Protein AF-A0A060CGL3-F1 (afdb_monomer)

pLDDT: mean 93.9, std 3.06, range [76.88, 98.12]

Sequence (122 aa):
MGMLYYSSQIQGSDTSDAVDRSFNLYSTSFGYPLAVLGSHVFSNDSTSVATRMAIAFFGTYGFEFNPDRLSEEDRDEIKKAETVYSAYHLDCIQNGDLYRLSSPYQSNYLGMACVSKDQKKA

Secondary structure (DSSP, 8-state):
-GGGGT-S-EE------HHHHHHHHHHHTTTS-GGGEE--EE--SSS-HHHHHHHHTTTT--EES-GGG--HHHHHHHHHHHHHHHHHIIIIIISSEEEEEE-TTTSS--EEEEE-TTSS--

Radius of gyration: 14.4 Å; Cα contacts (8 Å, |Δi|>4): 180; chains: 1; bounding box: 36×36×30 Å

Solvent-accessible surface area (backbone atoms only — not comparable to full-atom values): 7094 Å² total; per-residue (Å²): 112,78,66,54,77,81,35,78,57,44,79,66,66,89,72,56,48,57,69,64,43,49,54,53,50,59,60,46,54,76,81,41,64,40,50,30,26,39,24,56,29,47,70,55,89,88,58,58,66,70,59,32,46,64,58,12,55,71,20,59,48,52,78,55,63,70,75,89,76,56,52,74,66,54,52,54,51,51,58,55,47,50,57,53,45,74,74,37,37,65,53,15,43,55,63,28,48,81,44,82,75,38,52,58,89,83,41,102,44,78,34,73,49,32,29,19,85,84,66,83,47,106

Structure (mmCIF, N/CA/C/O backbone):
data_AF-A0A060CGL3-F1
#
_entry.id   AF-A0A060CGL3-F1
#
loop_
_atom_site.group_PDB
_atom_site.id
_atom_site.type_symbol
_atom_site.label_atom_id
_atom_site.label_alt_id
_atom_site.label_comp_id
_atom_site.label_asym_id
_atom_site.label_entity_id
_atom_site.label_seq_id
_atom_site.pdbx_PDB_ins_code
_atom_site.Cartn_x
_atom_site.Cartn_y
_atom_site.Cartn_z
_atom_site.occupancy
_atom_site.B_iso_or_equiv
_atom_site.auth_seq_id
_atom_site.auth_comp_id
_atom_site.auth_asym_id
_atom_site.auth_atom_id
_atom_site.pdbx_PDB_model_num
ATOM 1 N N . MET A 1 1 ? -13.495 -12.710 -9.620 1.00 76.88 1 MET A N 1
ATOM 2 C CA . MET A 1 1 ? -13.580 -13.562 -8.408 1.00 76.88 1 MET A CA 1
ATOM 3 C C . MET A 1 1 ? -13.276 -15.042 -8.624 1.00 76.88 1 MET A C 1
ATOM 5 O O . MET A 1 1 ? -12.814 -15.652 -7.677 1.00 76.88 1 MET A O 1
ATOM 9 N N . GLY A 1 2 ? -13.465 -15.633 -9.815 1.00 93.19 2 GLY A N 1
ATOM 10 C CA . GLY A 1 2 ? -13.226 -17.077 -10.016 1.00 93.19 2 GLY A CA 1
ATOM 11 C C . GLY A 1 2 ? -11.832 -17.570 -9.597 1.00 93.19 2 GLY A C 1
ATOM 12 O O . GLY A 1 2 ? -11.733 -18.561 -8.887 1.00 93.19 2 GLY A O 1
ATOM 13 N N . MET A 1 3 ? -10.766 -16.836 -9.937 1.00 93.69 3 MET A N 1
ATOM 14 C CA . MET A 1 3 ? -9.402 -17.191 -9.509 1.00 93.69 3 MET A CA 1
ATOM 15 C C . MET A 1 3 ? -9.208 -17.141 -7.989 1.00 93.69 3 MET A C 1
ATOM 17 O O . MET A 1 3 ? -8.470 -17.958 -7.446 1.00 93.69 3 MET A O 1
ATOM 21 N N . LEU A 1 4 ? -9.915 -16.245 -7.292 1.00 94.31 4 LEU A N 1
ATOM 22 C CA . LEU A 1 4 ? -9.781 -16.091 -5.841 1.00 94.31 4 LEU A CA 1
ATOM 23 C C . LEU A 1 4 ? -10.381 -17.248 -5.039 1.00 94.31 4 LEU A C 1
ATOM 25 O O . LEU A 1 4 ? -10.114 -17.378 -3.851 1.00 94.31 4 LEU A O 1
ATOM 29 N N . TYR A 1 5 ? -11.160 -18.113 -5.690 1.00 95.06 5 TYR A N 1
ATOM 30 C CA . TYR A 1 5 ? -11.587 -19.375 -5.096 1.00 95.06 5 TYR A CA 1
ATOM 31 C C . TYR A 1 5 ? -10.412 -20.348 -4.903 1.00 95.06 5 TYR A C 1
ATOM 33 O O . TYR A 1 5 ? -10.413 -21.140 -3.965 1.00 95.06 5 TYR A O 1
ATOM 41 N N . TYR A 1 6 ? -9.404 -20.285 -5.779 1.00 96.25 6 TYR A N 1
ATOM 42 C CA . TYR A 1 6 ? -8.257 -21.197 -5.780 1.00 96.25 6 TYR A CA 1
ATOM 43 C C . TYR A 1 6 ? -6.994 -20.573 -5.184 1.00 96.25 6 TYR A C 1
ATOM 45 O O . TYR A 1 6 ? -6.120 -21.289 -4.699 1.00 96.25 6 TYR A O 1
ATOM 53 N N . SER A 1 7 ? -6.871 -19.248 -5.233 1.00 95.31 7 SER A N 1
ATOM 54 C CA . SER A 1 7 ? -5.701 -18.523 -4.741 1.00 95.31 7 SER A CA 1
ATOM 55 C C . SER A 1 7 ? -6.147 -17.319 -3.930 1.00 95.31 7 SER A C 1
ATOM 57 O O . SER A 1 7 ? -6.858 -16.459 -4.432 1.00 95.31 7 SER A O 1
ATOM 59 N N . SER A 1 8 ? -5.715 -17.235 -2.675 1.00 93.62 8 SER A N 1
ATOM 60 C CA . SER A 1 8 ? -6.107 -16.148 -1.773 1.00 93.62 8 SER A CA 1
ATOM 61 C C . SER A 1 8 ? -5.530 -14.785 -2.166 1.00 93.62 8 SER A C 1
ATOM 63 O O . SER A 1 8 ? -5.981 -13.772 -1.644 1.00 93.62 8 SER A O 1
ATOM 65 N N . GLN A 1 9 ? -4.543 -14.745 -3.063 1.00 9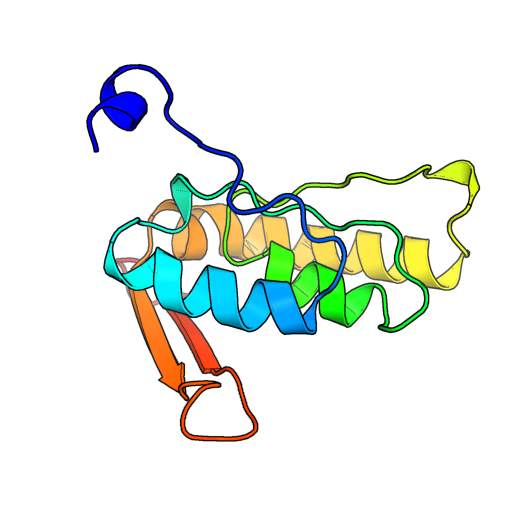4.94 9 GLN A N 1
ATOM 66 C CA . GLN A 1 9 ? -3.876 -13.528 -3.520 1.00 94.94 9 GLN A CA 1
ATOM 67 C C . GLN A 1 9 ? -3.569 -13.617 -5.019 1.00 94.94 9 GLN A C 1
ATOM 69 O O . GLN A 1 9 ? -3.373 -14.707 -5.562 1.00 94.94 9 GLN A O 1
ATOM 74 N N . ILE A 1 10 ? -3.523 -12.462 -5.677 1.00 95.06 10 ILE A N 1
ATOM 75 C CA . ILE A 1 10 ? -3.173 -12.290 -7.090 1.00 95.06 10 ILE A CA 1
ATOM 76 C C . ILE A 1 10 ? -2.198 -11.124 -7.236 1.00 95.06 10 ILE A C 1
ATOM 78 O O . ILE A 1 10 ? -2.340 -10.118 -6.547 1.00 95.06 10 ILE A O 1
ATOM 82 N N . GLN A 1 11 ? -1.234 -11.224 -8.152 1.00 93.38 11 GLN A N 1
ATOM 83 C CA . GLN A 1 11 ? -0.340 -10.103 -8.455 1.00 93.38 11 GLN A CA 1
ATOM 84 C C . GLN A 1 11 ? -1.154 -8.940 -9.038 1.00 93.38 11 GLN A C 1
ATOM 86 O O . GLN A 1 11 ? -1.872 -9.119 -10.022 1.00 93.38 11 GLN A O 1
ATOM 91 N N . GLY A 1 12 ? -1.069 -7.753 -8.429 1.00 90.19 12 GLY A N 1
ATOM 92 C CA . GLY A 1 12 ? -1.896 -6.611 -8.829 1.00 90.19 12 GLY A CA 1
ATOM 93 C C . GLY A 1 12 ? -1.478 -5.980 -10.160 1.00 90.19 12 GLY A C 1
ATOM 94 O O . GLY A 1 12 ? -2.317 -5.461 -10.889 1.00 90.19 12 GLY A O 1
ATOM 95 N N . SER A 1 13 ? -0.181 -5.996 -10.473 1.00 92.88 13 SER A N 1
ATOM 96 C CA . SER A 1 13 ? 0.391 -5.490 -11.727 1.00 92.88 13 SER A CA 1
ATOM 97 C C . SER A 1 13 ? 1.883 -5.822 -11.788 1.00 92.88 13 SER A C 1
ATOM 99 O O . SER A 1 13 ? 2.522 -5.878 -10.736 1.00 92.88 13 SER A O 1
ATOM 101 N N . ASP A 1 14 ? 2.440 -5.932 -12.994 1.00 92.31 14 ASP A N 1
ATOM 102 C CA . ASP A 1 14 ? 3.885 -6.075 -13.234 1.00 92.31 14 ASP A CA 1
ATOM 103 C C . ASP A 1 14 ? 4.622 -4.727 -13.339 1.00 92.31 14 ASP A C 1
ATOM 105 O O . ASP A 1 14 ? 5.843 -4.701 -13.472 1.00 92.31 14 ASP A O 1
ATOM 109 N N . THR A 1 15 ? 3.917 -3.586 -13.295 1.00 91.56 15 THR A N 1
ATOM 110 C CA . THR A 1 15 ? 4.582 -2.274 -13.386 1.00 91.56 15 THR A CA 1
ATOM 111 C C . THR A 1 15 ? 5.561 -2.073 -12.228 1.00 91.56 15 THR A C 1
ATOM 113 O O . THR A 1 15 ? 5.249 -2.394 -11.085 1.00 91.56 15 THR A O 1
ATOM 116 N N . SER A 1 16 ? 6.748 -1.528 -12.481 1.00 86.19 16 SER A N 1
ATOM 117 C CA . SER A 1 16 ? 7.688 -1.123 -11.425 1.00 86.19 16 SER A CA 1
ATOM 118 C C . SER A 1 16 ? 7.535 0.352 -11.041 1.00 86.19 16 SER A C 1
ATOM 120 O O . SER A 1 16 ? 8.182 0.815 -10.098 1.00 86.19 16 SER A O 1
ATOM 122 N N . ASP A 1 17 ? 6.689 1.100 -11.753 1.00 92.38 17 ASP A N 1
ATOM 123 C CA . ASP A 1 17 ? 6.451 2.518 -11.514 1.00 92.38 17 ASP A CA 1
ATOM 124 C C . ASP A 1 17 ? 5.413 2.741 -10.404 1.00 92.38 17 ASP A C 1
ATOM 126 O O . ASP A 1 17 ? 4.317 2.172 -10.412 1.00 92.38 17 ASP A O 1
ATOM 130 N N . ALA A 1 18 ? 5.776 3.555 -9.409 1.00 91.62 18 ALA A N 1
ATOM 131 C CA . ALA A 1 18 ? 4.923 3.816 -8.252 1.00 91.62 18 ALA A CA 1
ATOM 132 C C . ALA A 1 18 ? 3.696 4.665 -8.609 1.00 91.62 18 ALA A C 1
ATOM 134 O O . ALA A 1 18 ? 2.627 4.468 -8.027 1.00 91.62 18 ALA A O 1
ATOM 135 N N . VAL A 1 19 ? 3.842 5.595 -9.556 1.00 92.50 19 VAL A N 1
ATOM 136 C CA . VAL A 1 19 ? 2.762 6.466 -10.018 1.00 92.50 19 VAL A CA 1
ATOM 137 C C . VAL A 1 19 ? 1.760 5.632 -10.797 1.00 92.50 19 VAL A C 1
ATOM 139 O O . VAL A 1 19 ? 0.589 5.621 -10.425 1.00 92.50 19 VAL A O 1
ATOM 142 N N . ASP A 1 20 ? 2.198 4.840 -11.775 1.00 93.62 20 ASP A N 1
ATOM 143 C CA . ASP A 1 20 ? 1.298 3.952 -12.523 1.00 93.62 20 ASP A CA 1
ATOM 144 C C . ASP A 1 20 ? 0.612 2.939 -11.600 1.00 93.62 20 ASP A C 1
ATOM 146 O O . ASP A 1 20 ? -0.599 2.701 -11.695 1.00 93.62 20 ASP A O 1
ATOM 150 N N . ARG A 1 21 ? 1.360 2.376 -10.638 1.00 94.00 21 ARG A N 1
ATOM 151 C CA . ARG A 1 21 ? 0.779 1.473 -9.639 1.00 94.00 21 ARG A CA 1
ATOM 152 C C . ARG A 1 21 ? -0.291 2.167 -8.798 1.00 94.00 21 ARG A C 1
ATOM 154 O O . ARG A 1 21 ? -1.271 1.511 -8.458 1.00 94.00 21 ARG A O 1
ATOM 161 N N . SER A 1 22 ? -0.168 3.461 -8.506 1.00 94.50 22 SER A N 1
ATOM 162 C CA . SER A 1 22 ? -1.173 4.216 -7.744 1.00 94.50 22 SER A CA 1
ATOM 163 C C . SER A 1 22 ? -2.544 4.242 -8.446 1.00 94.50 22 SER A C 1
ATOM 165 O O . SER A 1 22 ? -3.574 4.013 -7.805 1.00 94.50 22 SER A O 1
ATOM 167 N N . PHE A 1 23 ? -2.564 4.402 -9.774 1.00 95.94 23 PHE A N 1
ATOM 168 C CA . PHE A 1 23 ? -3.785 4.350 -10.586 1.00 95.94 23 PHE A CA 1
ATOM 169 C C . PHE A 1 23 ? -4.356 2.929 -10.663 1.00 95.94 23 PHE A C 1
ATOM 171 O O . PHE A 1 23 ? -5.559 2.731 -10.464 1.00 95.94 23 PHE A O 1
ATOM 178 N N . ASN A 1 24 ? -3.496 1.932 -10.899 1.00 94.94 24 ASN A N 1
ATOM 179 C CA . ASN A 1 24 ? -3.902 0.525 -10.964 1.00 94.94 24 ASN A CA 1
ATOM 180 C C . ASN A 1 24 ? -4.496 0.046 -9.636 1.00 94.94 24 ASN A C 1
ATOM 182 O O . ASN A 1 24 ? -5.561 -0.573 -9.620 1.00 94.94 24 ASN A O 1
ATOM 186 N N . LEU A 1 25 ? -3.837 0.367 -8.523 1.00 95.31 25 LEU A N 1
ATOM 187 C CA . LEU A 1 25 ? -4.289 0.052 -7.174 1.00 95.31 25 LEU A CA 1
ATOM 188 C C . LEU A 1 25 ? -5.649 0.693 -6.889 1.00 95.31 25 LEU A C 1
ATOM 190 O O . LEU A 1 25 ? -6.578 -0.001 -6.469 1.00 95.31 25 LEU A O 1
ATOM 194 N N . TYR A 1 26 ? -5.786 1.996 -7.158 1.00 96.56 26 TYR A N 1
ATOM 195 C CA . TYR A 1 26 ? -7.035 2.720 -6.938 1.00 96.56 26 TYR A CA 1
ATOM 196 C C . TYR A 1 26 ? -8.193 2.060 -7.689 1.00 96.56 26 TYR A C 1
ATOM 198 O O . TYR A 1 26 ? -9.208 1.721 -7.079 1.00 96.56 26 TYR A O 1
ATOM 206 N N . SER A 1 27 ? -8.014 1.806 -8.986 1.00 95.81 27 SER A N 1
ATOM 207 C CA . SER A 1 27 ? -9.030 1.189 -9.842 1.00 95.81 27 SER A CA 1
ATOM 208 C C . SER A 1 27 ? -9.366 -0.240 -9.416 1.00 95.81 27 SER A C 1
ATOM 210 O O . SER A 1 27 ? -10.538 -0.599 -9.301 1.00 95.81 27 SER A O 1
ATOM 212 N N . THR A 1 28 ? -8.354 -1.050 -9.107 1.00 95.50 28 THR A N 1
ATOM 213 C CA . THR A 1 28 ? -8.548 -2.455 -8.715 1.00 95.50 28 THR A CA 1
ATOM 214 C C . THR A 1 28 ? -9.261 -2.572 -7.366 1.00 95.50 28 THR A C 1
ATOM 216 O O . THR A 1 28 ? -10.093 -3.463 -7.184 1.00 95.50 28 THR A O 1
ATOM 219 N N . SER A 1 29 ? -9.034 -1.619 -6.454 1.00 95.56 29 SER A N 1
ATOM 220 C CA . SER A 1 29 ? -9.661 -1.590 -5.126 1.00 95.56 29 SER A CA 1
ATOM 221 C C . SER A 1 29 ? -11.192 -1.439 -5.133 1.00 95.56 29 SER A C 1
ATOM 223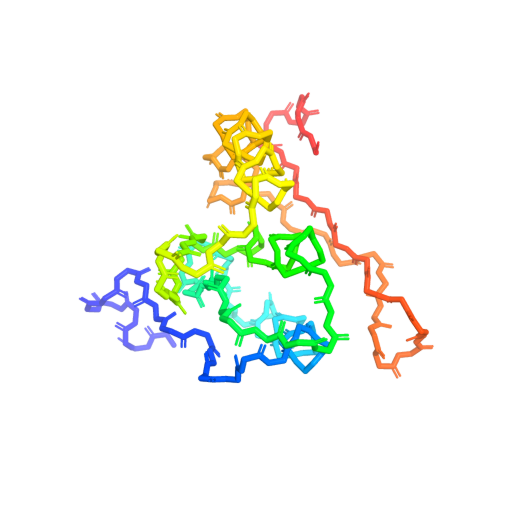 O O . SER A 1 29 ? -11.835 -1.605 -4.094 1.00 95.56 29 SER A O 1
ATOM 225 N N . PHE A 1 30 ? -11.808 -1.099 -6.273 1.00 95.75 30 PHE A N 1
ATOM 226 C CA . PHE A 1 30 ? -13.271 -1.089 -6.411 1.00 95.75 30 PHE A CA 1
ATOM 227 C C . PHE A 1 30 ? -13.855 -2.494 -6.529 1.00 95.75 30 PHE A C 1
ATOM 229 O O . PHE A 1 30 ? -14.965 -2.736 -6.063 1.00 95.75 30 PHE A O 1
ATOM 236 N N . GLY A 1 31 ? -13.126 -3.401 -7.181 1.00 94.31 31 GLY A N 1
ATOM 237 C CA . GLY A 1 31 ? -13.577 -4.765 -7.432 1.00 94.31 31 GLY A CA 1
ATOM 238 C C . GLY A 1 31 ? -12.996 -5.785 -6.462 1.00 94.31 31 GLY A C 1
ATOM 239 O O . GLY A 1 31 ? -13.589 -6.845 -6.298 1.00 94.31 31 GLY A O 1
ATOM 240 N N . TYR A 1 32 ? -11.859 -5.485 -5.833 1.00 95.44 32 TYR A N 1
ATOM 241 C CA . TYR A 1 32 ? -11.087 -6.440 -5.044 1.00 95.44 32 TYR A CA 1
ATOM 242 C C . TYR A 1 32 ? -10.665 -5.849 -3.691 1.00 95.44 32 TYR A C 1
ATOM 244 O O . TYR A 1 32 ? -10.245 -4.691 -3.642 1.00 95.44 32 TYR A O 1
ATOM 252 N N . PRO A 1 33 ? -10.742 -6.621 -2.591 1.00 95.00 33 PRO A N 1
ATOM 253 C CA . PRO A 1 33 ? -10.202 -6.191 -1.303 1.00 95.00 33 PRO A CA 1
ATOM 254 C C . PRO A 1 33 ? -8.670 -6.107 -1.353 1.00 95.00 33 PRO A C 1
ATOM 256 O O . PRO A 1 33 ? -8.027 -6.864 -2.073 1.00 95.00 33 PRO A O 1
ATOM 259 N N . LEU A 1 34 ? -8.058 -5.232 -0.553 1.00 96.44 34 LEU A N 1
ATOM 260 C CA . LEU A 1 34 ? -6.594 -5.077 -0.553 1.00 96.44 34 LEU A CA 1
ATOM 261 C C . LEU A 1 34 ? -5.857 -6.354 -0.136 1.00 96.44 34 LEU A C 1
ATOM 263 O O . LEU A 1 34 ? -4.783 -6.636 -0.657 1.00 96.44 34 LEU A O 1
ATOM 267 N N . ALA A 1 35 ? -6.461 -7.159 0.741 1.00 95.81 35 ALA A N 1
ATOM 268 C CA . ALA A 1 35 ? -5.895 -8.415 1.231 1.00 95.81 35 ALA A CA 1
ATOM 269 C C . ALA A 1 35 ? -5.525 -9.415 0.122 1.00 95.81 35 ALA A C 1
ATOM 271 O O . ALA A 1 35 ? -4.669 -10.270 0.335 1.00 95.81 35 ALA A O 1
ATOM 272 N N . VAL A 1 36 ? -6.164 -9.321 -1.050 1.00 95.81 36 VAL A N 1
ATOM 273 C CA . VAL A 1 36 ? -5.902 -10.230 -2.176 1.00 95.81 36 VAL A CA 1
ATOM 274 C C . VAL A 1 36 ? -4.945 -9.635 -3.209 1.00 95.81 36 VAL A C 1
ATOM 276 O O . VAL A 1 36 ? -4.601 -10.319 -4.168 1.00 95.81 36 VAL A O 1
ATOM 279 N N . LEU A 1 37 ? -4.540 -8.371 -3.059 1.00 95.94 37 LEU A N 1
ATOM 280 C CA . LEU A 1 37 ? -3.741 -7.656 -4.051 1.00 95.94 37 LEU A CA 1
ATOM 281 C C . LEU A 1 37 ? -2.254 -7.707 -3.704 1.00 95.94 37 LEU A C 1
ATOM 283 O O . LEU A 1 37 ? -1.778 -6.996 -2.821 1.00 95.94 37 LEU A O 1
ATOM 287 N N . GLY A 1 38 ? -1.525 -8.515 -4.467 1.00 95.50 38 GLY A N 1
ATOM 288 C CA . GLY A 1 38 ? -0.071 -8.550 -4.519 1.00 95.50 38 GLY A CA 1
ATOM 289 C C . GLY A 1 38 ? 0.491 -7.176 -4.862 1.00 95.50 38 GLY A C 1
ATOM 290 O O . GLY A 1 38 ? 0.262 -6.679 -5.969 1.00 95.50 38 GLY A O 1
ATOM 291 N N . SER A 1 39 ? 1.196 -6.556 -3.915 1.00 94.81 39 SER A N 1
ATOM 292 C CA . SER A 1 39 ? 1.761 -5.212 -4.076 1.00 94.81 39 SER A CA 1
ATOM 293 C C . SER A 1 39 ? 3.156 -5.162 -3.468 1.00 94.81 39 SER A C 1
ATOM 295 O O . SER A 1 39 ? 3.313 -5.097 -2.250 1.00 94.81 39 SER A O 1
ATOM 297 N N . HIS A 1 40 ? 4.175 -5.251 -4.321 1.00 95.00 40 HIS A N 1
ATOM 298 C CA . HIS A 1 40 ? 5.572 -5.312 -3.902 1.00 95.00 40 HIS A CA 1
ATOM 299 C C . HIS A 1 40 ? 6.334 -4.034 -4.262 1.00 95.00 40 HIS A C 1
ATOM 301 O O . HIS A 1 40 ? 5.974 -3.2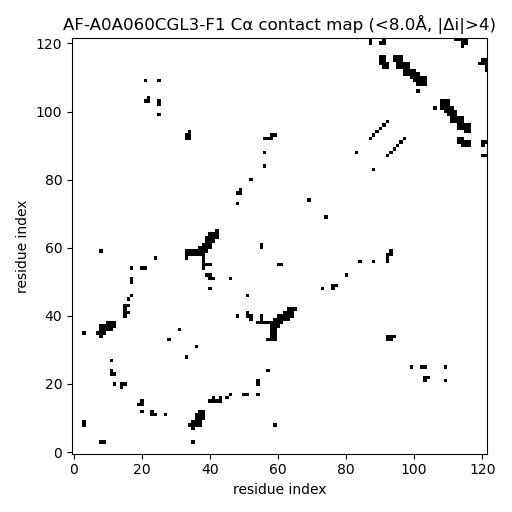85 -5.173 1.00 95.00 40 HIS A O 1
ATOM 307 N N . VAL A 1 41 ? 7.407 -3.784 -3.521 1.00 93.19 41 VAL A N 1
ATOM 308 C CA . VAL A 1 41 ? 8.359 -2.702 -3.747 1.00 93.19 41 VAL A CA 1
ATOM 309 C C . VAL A 1 41 ? 9.373 -3.175 -4.781 1.00 93.19 41 VAL A C 1
ATOM 311 O O . VAL A 1 41 ? 10.172 -4.069 -4.510 1.00 93.19 41 VAL A O 1
ATOM 314 N N . PHE A 1 42 ? 9.350 -2.558 -5.957 1.00 90.06 42 PHE A N 1
ATOM 315 C CA . PHE A 1 42 ? 10.281 -2.847 -7.048 1.00 90.06 42 PHE A CA 1
ATOM 316 C C . PHE A 1 42 ? 11.504 -1.929 -7.004 1.00 90.06 42 PHE A C 1
ATOM 318 O O . PHE A 1 42 ? 11.479 -0.857 -6.394 1.00 90.06 42 PHE A O 1
ATOM 325 N N . SER A 1 43 ? 12.576 -2.325 -7.688 1.00 87.75 43 SER A N 1
ATOM 326 C CA . SER A 1 43 ? 13.687 -1.417 -7.994 1.00 87.75 43 SER A CA 1
ATOM 327 C C . SER A 1 43 ? 13.249 -0.420 -9.070 1.00 87.75 43 SER A C 1
ATOM 329 O O . SER A 1 43 ? 12.811 -0.825 -10.147 1.00 87.75 43 SER A O 1
ATOM 331 N N . ASN A 1 44 ? 13.328 0.876 -8.764 1.00 86.19 44 ASN A N 1
ATOM 332 C CA . ASN A 1 44 ? 13.042 1.962 -9.700 1.00 86.19 44 ASN A CA 1
ATOM 333 C C . ASN A 1 44 ? 13.817 3.220 -9.272 1.00 86.19 44 ASN A C 1
ATOM 335 O O . ASN A 1 44 ? 13.852 3.543 -8.084 1.00 86.19 44 ASN A O 1
ATOM 339 N N . ASP A 1 45 ? 14.396 3.933 -10.233 1.00 83.69 45 ASP A N 1
ATOM 340 C CA . ASP A 1 45 ? 15.209 5.132 -9.995 1.00 83.69 45 ASP A CA 1
ATOM 341 C C . ASP A 1 45 ? 14.385 6.436 -10.035 1.00 83.69 45 ASP A C 1
ATOM 343 O O . ASP A 1 45 ? 14.880 7.502 -9.681 1.00 83.69 45 ASP A O 1
ATOM 347 N N . SER A 1 46 ? 13.117 6.368 -10.454 1.00 86.62 46 SER A N 1
ATOM 348 C CA . SER A 1 46 ? 12.264 7.545 -10.691 1.00 86.62 46 SER A CA 1
ATOM 349 C C . SER A 1 46 ? 11.544 8.052 -9.437 1.00 86.62 46 SER A C 1
ATOM 351 O O . SER A 1 46 ? 11.058 9.180 -9.414 1.00 86.62 46 SER A O 1
ATOM 353 N N . THR A 1 47 ? 11.462 7.239 -8.382 1.00 90.75 47 THR A N 1
ATOM 354 C CA . THR A 1 47 ? 10.841 7.610 -7.099 1.00 90.75 47 THR A CA 1
ATOM 355 C C . THR A 1 47 ? 11.722 7.172 -5.931 1.00 90.75 47 THR A C 1
ATOM 357 O O . THR A 1 47 ? 12.618 6.348 -6.105 1.00 90.75 47 THR A O 1
ATOM 360 N N . SER A 1 48 ? 11.464 7.665 -4.719 1.00 92.44 48 SER A N 1
ATOM 361 C CA . SER A 1 48 ? 12.135 7.150 -3.517 1.00 92.44 48 SER A CA 1
ATOM 362 C C . SER A 1 48 ? 11.599 5.770 -3.112 1.00 92.44 48 SER A C 1
ATOM 364 O O . SER A 1 48 ? 10.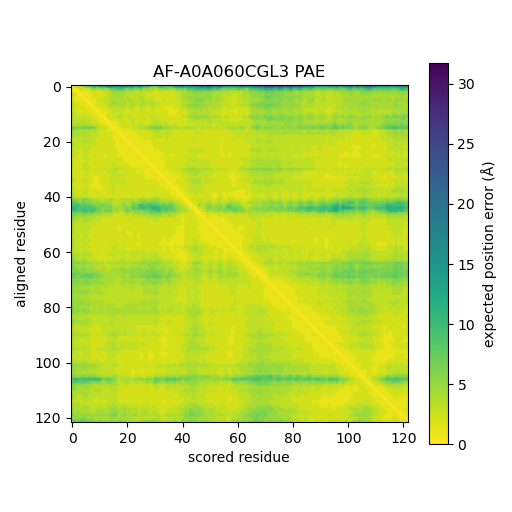487 5.378 -3.502 1.00 92.44 48 SER A O 1
ATOM 366 N N . VAL A 1 49 ? 12.373 5.033 -2.305 1.00 92.62 49 VAL A N 1
ATOM 367 C CA . VAL A 1 49 ? 11.933 3.767 -1.696 1.00 92.62 49 VAL A CA 1
ATOM 368 C C . VAL A 1 49 ? 10.729 4.008 -0.784 1.00 92.62 49 VAL A C 1
ATOM 370 O O . VAL A 1 49 ? 9.738 3.290 -0.918 1.00 92.62 49 VAL A O 1
ATOM 373 N N . ALA A 1 50 ? 10.739 5.065 0.037 1.00 92.88 50 ALA A N 1
ATOM 374 C CA . ALA A 1 50 ? 9.585 5.486 0.834 1.00 92.88 50 ALA A CA 1
ATOM 375 C C . ALA A 1 50 ? 8.282 5.604 0.023 1.00 92.88 50 ALA A C 1
ATOM 377 O O . ALA A 1 50 ? 7.255 5.062 0.434 1.00 92.88 50 ALA A O 1
ATOM 378 N N . THR A 1 51 ? 8.301 6.258 -1.146 1.00 93.31 51 THR A N 1
ATOM 379 C CA . THR A 1 51 ? 7.102 6.382 -1.993 1.00 93.31 51 THR A CA 1
ATOM 380 C C . THR A 1 51 ? 6.632 5.024 -2.509 1.00 93.31 51 THR A C 1
ATOM 382 O O . THR A 1 51 ? 5.434 4.743 -2.495 1.00 93.31 51 THR A O 1
ATOM 385 N N . ARG A 1 52 ? 7.556 4.149 -2.926 1.00 94.38 52 ARG A N 1
ATOM 386 C CA . ARG A 1 52 ? 7.197 2.792 -3.369 1.00 94.38 52 ARG A CA 1
ATOM 387 C C . ARG A 1 52 ? 6.597 1.962 -2.238 1.00 94.38 52 ARG A C 1
ATOM 389 O O . ARG A 1 52 ? 5.591 1.294 -2.458 1.00 94.38 52 ARG A O 1
ATOM 396 N N . MET A 1 53 ? 7.173 2.035 -1.038 1.00 94.81 53 MET A N 1
ATOM 397 C CA . MET A 1 53 ? 6.652 1.359 0.154 1.00 94.81 53 MET A CA 1
ATOM 398 C C . MET A 1 53 ? 5.259 1.866 0.526 1.00 94.81 53 MET A C 1
ATOM 400 O O . MET A 1 53 ? 4.375 1.055 0.784 1.00 94.81 53 MET A O 1
ATOM 404 N N . ALA A 1 54 ? 5.034 3.182 0.474 1.00 94.56 54 ALA A N 1
ATOM 405 C CA . ALA A 1 54 ? 3.733 3.783 0.765 1.00 94.56 54 ALA A CA 1
ATOM 406 C C . ALA A 1 54 ? 2.611 3.214 -0.119 1.00 94.56 54 ALA A C 1
ATOM 408 O O . ALA A 1 54 ? 1.526 2.928 0.379 1.00 94.56 54 ALA A O 1
ATOM 409 N N . ILE A 1 55 ? 2.880 2.996 -1.411 1.00 95.06 55 ILE A N 1
ATOM 410 C CA . ILE A 1 55 ? 1.931 2.345 -2.325 1.00 95.06 55 ILE A CA 1
ATOM 411 C C . ILE A 1 55 ? 1.836 0.835 -2.051 1.00 95.06 55 ILE A C 1
ATOM 413 O O . ILE A 1 55 ? 0.738 0.279 -2.047 1.00 95.06 55 ILE A O 1
ATOM 417 N N . ALA A 1 56 ? 2.965 0.169 -1.789 1.00 95.25 56 ALA A N 1
ATOM 418 C CA . ALA A 1 56 ? 3.014 -1.270 -1.528 1.00 95.25 56 ALA A CA 1
ATOM 419 C C . ALA A 1 56 ? 2.257 -1.690 -0.254 1.00 95.25 56 ALA A C 1
ATOM 421 O O . ALA A 1 56 ? 1.729 -2.799 -0.197 1.00 95.25 56 ALA A O 1
ATOM 422 N N . PHE A 1 57 ? 2.158 -0.811 0.750 1.00 95.69 57 PHE A N 1
ATOM 423 C CA . PHE A 1 57 ? 1.396 -1.081 1.974 1.00 95.69 57 PHE A CA 1
ATOM 424 C C . PHE A 1 57 ? -0.092 -1.329 1.727 1.00 95.69 57 PHE A C 1
ATOM 426 O O . PHE A 1 57 ? -0.714 -2.061 2.492 1.00 95.69 57 PHE A O 1
ATOM 433 N N . PHE A 1 58 ? -0.669 -0.763 0.667 1.00 95.75 58 PHE A N 1
ATOM 434 C CA . PHE A 1 58 ? -2.059 -1.002 0.285 1.00 95.75 58 PHE A CA 1
ATOM 435 C C . PHE A 1 58 ? -2.168 -2.278 -0.560 1.00 95.75 58 PHE A C 1
ATOM 437 O O . PHE A 1 58 ? -2.475 -2.249 -1.748 1.00 95.75 58 PHE A O 1
ATOM 444 N N . GLY A 1 59 ? -1.884 -3.415 0.063 1.00 95.50 59 GLY A N 1
ATOM 445 C CA . GLY A 1 59 ? -1.863 -4.727 -0.570 1.00 95.50 59 GLY A CA 1
ATOM 446 C C . GLY A 1 59 ? -1.223 -5.750 0.357 1.00 95.50 59 GLY A C 1
ATOM 447 O O . GLY A 1 59 ? -1.184 -5.560 1.571 1.00 95.50 59 GLY A O 1
ATOM 448 N N . THR A 1 60 ? -0.675 -6.823 -0.196 1.00 95.06 60 THR A N 1
ATOM 449 C CA . THR A 1 60 ? -0.001 -7.872 0.587 1.00 95.06 60 THR A CA 1
ATOM 450 C C . THR A 1 60 ? 1.350 -7.437 1.150 1.00 95.06 60 THR A C 1
ATOM 452 O O . THR A 1 60 ? 1.775 -8.019 2.142 1.00 95.06 60 THR A O 1
ATOM 455 N N . TYR A 1 61 ? 1.961 -6.392 0.577 1.00 95.00 61 TYR A N 1
ATOM 456 C CA . TYR A 1 61 ? 3.314 -5.910 0.856 1.00 95.00 61 TYR A CA 1
ATOM 457 C C . TYR A 1 61 ? 4.411 -6.958 0.599 1.00 95.00 61 TYR A C 1
ATOM 459 O O . TYR A 1 61 ? 4.263 -8.151 0.845 1.00 95.00 61 TYR A O 1
ATOM 467 N N . GLY A 1 62 ? 5.552 -6.511 0.086 1.00 93.31 62 GLY A N 1
ATOM 468 C CA . GLY A 1 62 ? 6.684 -7.382 -0.215 1.00 93.31 62 GLY A CA 1
ATOM 469 C C . GLY A 1 62 ? 7.763 -6.647 -0.994 1.00 93.31 62 GLY A C 1
ATOM 470 O O . GLY A 1 62 ? 7.614 -5.466 -1.307 1.00 93.31 62 GLY A O 1
ATOM 471 N N . PHE A 1 63 ? 8.850 -7.341 -1.313 1.00 93.50 63 PHE A N 1
ATOM 472 C CA . PHE A 1 63 ? 10.013 -6.762 -1.979 1.00 93.50 63 PHE A CA 1
ATOM 473 C C . PHE A 1 63 ? 10.390 -7.579 -3.212 1.00 93.50 63 PHE A C 1
ATOM 475 O O . PHE A 1 63 ? 10.521 -8.798 -3.139 1.00 93.50 63 PHE A O 1
ATOM 482 N N . GLU A 1 64 ? 10.610 -6.889 -4.327 1.00 92.31 64 GLU A N 1
ATOM 483 C CA . GLU A 1 64 ? 11.048 -7.459 -5.602 1.00 92.31 64 GLU A CA 1
ATOM 484 C C . GLU A 1 64 ? 12.236 -6.652 -6.151 1.00 92.31 64 GLU A C 1
ATOM 486 O O . GLU A 1 64 ? 12.145 -5.920 -7.138 1.00 92.31 64 GLU A O 1
ATOM 491 N N . PHE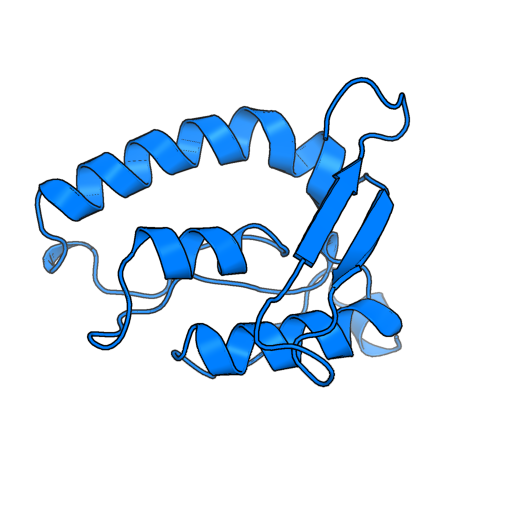 A 1 65 ? 13.382 -6.746 -5.473 1.00 89.69 65 PHE A N 1
ATOM 492 C CA . PHE A 1 65 ? 14.652 -6.184 -5.938 1.00 89.69 65 PHE A CA 1
ATOM 493 C C . PHE A 1 65 ? 15.850 -6.919 -5.329 1.00 89.69 65 PHE A C 1
ATOM 495 O O . PHE A 1 65 ? 15.707 -7.709 -4.398 1.00 89.69 65 PHE A O 1
ATOM 502 N N . ASN A 1 66 ? 17.054 -6.634 -5.835 1.00 89.94 66 ASN A N 1
ATOM 503 C CA . ASN A 1 66 ? 18.291 -7.158 -5.259 1.00 89.94 66 ASN A CA 1
ATOM 504 C C . ASN A 1 66 ? 18.688 -6.359 -3.994 1.00 89.94 66 ASN A C 1
ATOM 506 O O . ASN A 1 66 ? 19.050 -5.185 -4.129 1.00 89.94 66 ASN A O 1
ATOM 510 N N . PRO A 1 67 ? 18.670 -6.964 -2.789 1.00 88.44 67 PRO A N 1
ATOM 511 C CA . PRO A 1 67 ? 18.988 -6.269 -1.543 1.00 88.44 67 PRO A CA 1
ATOM 512 C C . PRO A 1 67 ? 20.449 -5.812 -1.451 1.00 88.44 67 PRO A C 1
ATOM 514 O O . PRO A 1 67 ? 20.732 -4.879 -0.704 1.00 88.44 67 PRO A O 1
ATOM 517 N N . ASP A 1 68 ? 21.379 -6.398 -2.209 1.00 91.50 68 ASP A N 1
ATOM 518 C CA . ASP A 1 68 ? 22.796 -5.996 -2.205 1.00 91.50 68 ASP A CA 1
ATOM 519 C C . ASP A 1 68 ? 23.014 -4.608 -2.816 1.00 91.50 68 ASP A C 1
ATOM 521 O O . ASP A 1 68 ? 24.040 -3.975 -2.581 1.00 91.50 68 ASP A O 1
ATOM 525 N N . ARG A 1 69 ? 22.038 -4.114 -3.586 1.00 89.12 69 ARG A N 1
ATOM 526 C CA . ARG A 1 69 ? 22.090 -2.806 -4.250 1.00 89.12 69 ARG A CA 1
ATOM 527 C C . ARG A 1 69 ? 21.464 -1.675 -3.436 1.00 89.12 69 ARG A C 1
ATOM 529 O O . ARG A 1 69 ? 21.462 -0.542 -3.904 1.00 89.12 69 ARG A O 1
ATOM 536 N N . LEU A 1 70 ? 20.924 -1.967 -2.253 1.00 88.62 70 LEU A N 1
ATOM 537 C CA . LEU A 1 70 ? 20.332 -0.946 -1.392 1.00 88.62 70 LEU A CA 1
ATOM 538 C C . LEU A 1 70 ? 21.404 -0.086 -0.725 1.00 88.62 70 LEU A C 1
ATOM 540 O O . LEU A 1 70 ? 22.334 -0.623 -0.106 1.00 88.62 70 LEU A O 1
ATOM 544 N N . SER A 1 71 ? 21.202 1.231 -0.780 1.00 91.69 71 SER A N 1
ATOM 545 C CA . SER A 1 71 ? 21.948 2.190 0.031 1.00 91.69 71 SER A CA 1
ATOM 546 C C . SER A 1 71 ? 21.683 1.965 1.528 1.00 91.69 71 SER A C 1
ATOM 548 O O . SER A 1 71 ? 20.692 1.340 1.915 1.00 91.69 71 SER A O 1
ATOM 550 N N . GLU A 1 72 ? 22.569 2.453 2.398 1.00 93.62 72 GLU A N 1
ATOM 551 C CA . GLU A 1 72 ? 22.339 2.391 3.851 1.00 93.62 72 GLU A CA 1
ATOM 552 C C . GLU A 1 72 ? 21.084 3.174 4.262 1.00 93.62 72 GLU A C 1
ATOM 554 O O . GLU A 1 72 ? 20.319 2.710 5.107 1.00 93.62 72 GLU A O 1
ATOM 559 N N . GLU A 1 73 ? 20.827 4.301 3.597 1.00 92.50 73 GLU A N 1
ATOM 560 C CA . GLU A 1 73 ? 19.642 5.135 3.806 1.00 92.50 73 GLU A CA 1
ATOM 561 C C . GLU A 1 73 ? 18.354 4.357 3.499 1.00 92.50 73 GLU A C 1
ATOM 563 O O . GLU A 1 73 ? 17.463 4.282 4.347 1.00 92.50 73 GLU A O 1
ATOM 568 N N . ASP A 1 74 ? 18.288 3.682 2.344 1.00 92.19 74 ASP A N 1
ATOM 569 C CA . ASP A 1 74 ? 17.128 2.867 1.961 1.00 92.19 74 ASP 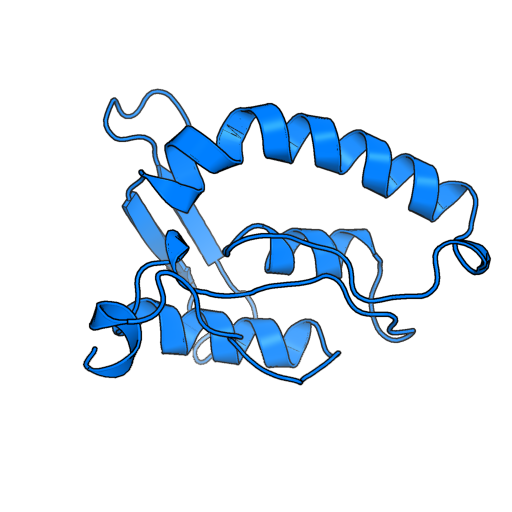A CA 1
ATOM 570 C C . ASP A 1 74 ? 16.909 1.692 2.922 1.00 92.19 74 ASP A C 1
ATOM 572 O O . ASP A 1 74 ? 15.774 1.342 3.251 1.00 92.19 74 ASP A O 1
ATOM 576 N N . ARG A 1 75 ? 17.993 1.069 3.405 1.00 92.38 75 ARG A N 1
ATOM 577 C CA . ARG A 1 75 ? 17.902 -0.008 4.406 1.00 92.38 75 ARG A CA 1
ATOM 578 C C . ARG A 1 75 ? 17.283 0.498 5.701 1.00 92.38 75 ARG A C 1
ATOM 580 O O . ARG A 1 75 ? 16.477 -0.210 6.305 1.00 92.38 75 ARG A O 1
ATOM 587 N N . ASP A 1 76 ? 17.642 1.699 6.132 1.00 93.75 76 ASP A N 1
ATOM 588 C CA . ASP A 1 76 ? 17.075 2.301 7.334 1.00 93.75 76 ASP A CA 1
ATOM 589 C C . ASP A 1 76 ? 15.624 2.756 7.133 1.00 93.75 76 ASP A C 1
ATOM 591 O O . ASP A 1 76 ? 14.820 2.634 8.062 1.00 93.75 76 ASP A O 1
ATOM 595 N N . GLU A 1 77 ? 15.239 3.204 5.935 1.00 93.44 77 GLU A N 1
ATOM 596 C CA . GLU A 1 77 ? 13.828 3.430 5.592 1.00 93.44 77 GLU A CA 1
ATOM 597 C C . GLU A 1 77 ? 13.009 2.135 5.672 1.00 93.44 77 GLU A C 1
ATOM 599 O O . GLU A 1 77 ? 11.937 2.118 6.280 1.00 93.44 77 GLU A O 1
ATOM 604 N N . ILE A 1 78 ? 13.530 1.033 5.127 1.00 93.31 78 ILE A N 1
ATOM 605 C CA . ILE A 1 78 ? 12.865 -0.277 5.149 1.00 93.31 78 ILE A CA 1
ATOM 606 C C . ILE A 1 78 ? 12.676 -0.787 6.585 1.00 93.31 78 ILE A C 1
ATOM 608 O O . ILE A 1 78 ? 11.600 -1.278 6.929 1.00 93.31 78 ILE A O 1
ATOM 612 N N . LYS A 1 79 ? 13.671 -0.615 7.465 1.00 92.44 79 LYS A N 1
ATOM 613 C CA . LYS A 1 79 ? 13.534 -0.974 8.891 1.00 92.44 79 LYS A CA 1
ATOM 614 C C . LYS A 1 79 ? 12.424 -0.179 9.581 1.00 92.44 79 LYS A C 1
ATOM 616 O O . LYS A 1 79 ? 11.667 -0.721 10.383 1.00 92.44 79 LYS A O 1
ATOM 621 N N . LYS A 1 80 ? 12.290 1.115 9.270 1.00 92.69 80 LYS A N 1
ATOM 622 C CA . LYS A 1 80 ? 11.195 1.945 9.805 1.00 92.69 80 LYS A CA 1
ATOM 623 C C . LYS A 1 80 ? 9.841 1.480 9.266 1.00 92.69 80 LYS A C 1
ATOM 625 O O . LYS A 1 80 ? 8.869 1.419 10.019 1.00 92.69 80 LYS A O 1
ATOM 630 N N . ALA A 1 81 ? 9.787 1.103 7.990 1.00 92.44 81 ALA A N 1
ATOM 631 C CA . ALA A 1 81 ? 8.592 0.569 7.346 1.00 92.44 81 ALA A CA 1
ATOM 632 C C . ALA A 1 81 ? 8.097 -0.736 7.997 1.00 92.44 81 ALA A C 1
ATOM 634 O O . ALA A 1 81 ? 6.890 -0.929 8.107 1.00 92.44 81 ALA A O 1
ATOM 635 N N . GLU A 1 82 ? 8.990 -1.588 8.511 1.00 91.25 82 GLU A N 1
ATOM 636 C CA . GLU A 1 82 ? 8.622 -2.812 9.244 1.00 91.25 82 GLU A CA 1
ATOM 637 C C . GLU A 1 82 ? 7.805 -2.520 10.514 1.00 91.25 82 GLU A C 1
ATOM 639 O O . GLU A 1 82 ? 6.858 -3.243 10.837 1.00 91.25 82 GLU A O 1
ATOM 644 N N . THR A 1 83 ? 8.118 -1.421 11.207 1.00 93.75 83 THR A N 1
ATOM 645 C CA . THR A 1 83 ? 7.360 -0.987 12.392 1.00 93.75 83 THR A CA 1
ATOM 646 C C . THR A 1 83 ? 5.937 -0.576 12.007 1.00 93.75 83 THR A C 1
ATOM 648 O O . THR A 1 83 ? 4.980 -0.946 12.687 1.00 93.75 83 THR A O 1
ATOM 651 N N . VAL A 1 84 ? 5.780 0.137 10.887 1.00 93.75 84 VAL A N 1
ATOM 652 C CA . VAL A 1 84 ? 4.464 0.524 10.352 1.00 93.75 84 VAL A CA 1
ATOM 653 C C . VAL A 1 84 ? 3.687 -0.713 9.901 1.00 93.75 84 VAL A C 1
ATOM 655 O O . VAL A 1 84 ? 2.539 -0.903 10.298 1.00 93.75 84 VAL A O 1
ATOM 658 N N . TYR A 1 85 ? 4.325 -1.598 9.135 1.00 95.12 85 TYR A N 1
ATOM 659 C CA . TYR A 1 85 ? 3.726 -2.852 8.686 1.00 95.12 85 TYR A CA 1
ATOM 660 C C . TYR A 1 85 ? 3.186 -3.667 9.869 1.00 95.12 85 TYR A C 1
ATOM 662 O O . TYR A 1 85 ? 2.007 -4.014 9.903 1.00 95.12 85 TYR A O 1
ATOM 670 N N . SER A 1 86 ? 4.021 -3.895 10.883 1.00 94.69 86 SER A N 1
ATOM 671 C CA . SER A 1 86 ? 3.662 -4.698 12.056 1.00 94.69 86 SER A CA 1
ATOM 672 C C . SER A 1 86 ? 2.519 -4.088 12.873 1.00 94.69 86 SER A C 1
ATOM 674 O O . SER A 1 86 ? 1.725 -4.817 13.463 1.00 94.69 86 SER A O 1
ATOM 676 N N . ALA A 1 87 ? 2.413 -2.757 12.914 1.00 95.62 87 ALA A N 1
ATOM 677 C CA . ALA A 1 87 ? 1.396 -2.068 13.702 1.00 95.62 87 ALA A CA 1
ATOM 678 C C . ALA A 1 87 ? 0.007 -2.034 13.035 1.00 95.62 87 ALA A C 1
ATOM 680 O O . ALA A 1 87 ? -1.006 -2.074 13.749 1.00 95.62 87 ALA A O 1
ATOM 681 N N . TYR A 1 88 ? -0.041 -1.958 11.697 1.00 96.75 88 TYR A N 1
ATOM 682 C CA . TYR A 1 88 ? -1.261 -1.625 10.948 1.00 96.75 88 TYR A CA 1
ATOM 683 C C . TYR A 1 88 ? -1.690 -2.665 9.906 1.00 96.75 88 TYR A C 1
ATOM 685 O O . TYR A 1 88 ? -2.875 -2.732 9.585 1.00 96.75 88 TYR A O 1
ATOM 693 N N . HIS A 1 89 ? -0.784 -3.482 9.356 1.00 96.56 89 HIS A N 1
ATOM 694 C CA . HIS A 1 89 ? -1.097 -4.287 8.166 1.00 96.56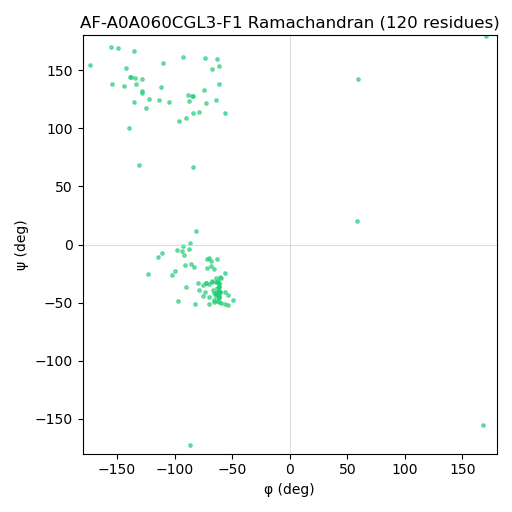 89 HIS A CA 1
ATOM 695 C C . HIS A 1 89 ? -2.213 -5.304 8.406 1.00 96.56 89 HIS A C 1
ATOM 697 O O . HIS A 1 89 ? -3.182 -5.350 7.650 1.00 96.56 89 HIS A O 1
ATOM 703 N N . LEU A 1 90 ? -2.129 -6.072 9.492 1.00 96.25 90 LEU A N 1
ATOM 704 C CA . LEU A 1 90 ? -3.129 -7.096 9.790 1.00 96.25 90 LEU A CA 1
ATOM 705 C C . LEU A 1 90 ? -4.507 -6.486 10.094 1.00 96.25 90 LEU A C 1
ATOM 707 O O . LEU A 1 90 ? -5.513 -6.913 9.527 1.00 96.25 90 LEU A O 1
ATOM 711 N N . ASP A 1 91 ? -4.556 -5.488 10.977 1.00 97.06 91 ASP A N 1
ATOM 712 C CA . ASP A 1 91 ? -5.819 -4.946 11.493 1.00 97.06 91 ASP A CA 1
ATOM 713 C C . ASP A 1 91 ? -6.494 -3.979 10.512 1.00 97.06 91 ASP A C 1
ATOM 715 O O . ASP A 1 91 ? -7.719 -3.991 10.384 1.00 97.06 91 ASP A O 1
ATOM 719 N N . CYS A 1 92 ? -5.710 -3.144 9.821 1.00 97.56 92 CYS A N 1
ATOM 720 C CA . CYS A 1 92 ? -6.223 -2.114 8.921 1.00 97.56 92 CYS A CA 1
ATOM 721 C C . CYS A 1 92 ? -6.234 -2.573 7.460 1.00 97.56 92 CYS A C 1
ATOM 723 O O . CYS A 1 92 ? -7.248 -2.414 6.790 1.00 97.56 92 CYS A O 1
ATOM 725 N N . ILE A 1 93 ? -5.142 -3.146 6.941 1.00 97.12 93 ILE A N 1
ATOM 726 C CA . ILE A 1 93 ? -5.035 -3.451 5.501 1.00 97.12 93 ILE A CA 1
ATOM 727 C C . ILE A 1 93 ? -5.721 -4.774 5.147 1.00 97.12 93 ILE A C 1
ATOM 729 O O . ILE A 1 93 ? -6.533 -4.815 4.224 1.00 97.12 93 ILE A O 1
ATOM 733 N N . GLN A 1 94 ? -5.405 -5.859 5.862 1.00 95.62 94 GLN A N 1
ATOM 734 C CA . GLN A 1 94 ? -5.959 -7.180 5.545 1.00 95.62 94 GLN A CA 1
ATOM 735 C C . GLN A 1 94 ? -7.417 -7.320 5.993 1.00 95.62 94 GLN A C 1
ATOM 737 O O . GLN A 1 94 ? -8.243 -7.834 5.242 1.00 95.62 94 GLN A O 1
ATOM 742 N N . ASN A 1 95 ? -7.731 -6.863 7.209 1.00 96.50 95 ASN A N 1
ATOM 743 C CA . ASN A 1 95 ? -9.039 -7.083 7.832 1.00 96.50 95 ASN A CA 1
ATOM 744 C C . ASN A 1 95 ? -9.892 -5.816 7.978 1.00 96.50 95 ASN A C 1
ATOM 746 O O . ASN A 1 95 ? -11.045 -5.917 8.405 1.00 96.50 95 ASN A O 1
ATOM 750 N N . GLY A 1 96 ? -9.344 -4.639 7.675 1.00 96.75 96 GLY A N 1
ATOM 751 C CA . GLY A 1 96 ? -10.017 -3.363 7.894 1.00 96.75 96 GLY A CA 1
ATOM 752 C C . GLY A 1 96 ? -10.918 -2.926 6.742 1.00 96.75 96 GLY A C 1
ATOM 753 O O . GLY A 1 96 ? -11.187 -3.662 5.791 1.00 96.75 96 GLY A O 1
ATOM 754 N N . ASP A 1 97 ? -11.412 -1.698 6.862 1.00 97.50 97 ASP A N 1
ATOM 755 C CA . ASP A 1 97 ? -12.273 -1.044 5.886 1.00 97.50 97 ASP A CA 1
ATOM 756 C C . ASP A 1 97 ? -11.497 0.012 5.104 1.00 97.50 97 ASP A C 1
ATOM 758 O O . ASP A 1 97 ? -10.947 0.950 5.681 1.00 97.50 97 ASP A O 1
ATOM 762 N N . LEU A 1 98 ? -11.478 -0.135 3.778 1.00 97.75 98 LEU A N 1
ATOM 763 C CA . LEU A 1 98 ? -10.827 0.801 2.869 1.00 97.75 98 LEU A CA 1
ATOM 764 C C . LEU A 1 98 ? -11.751 1.979 2.520 1.00 97.75 98 LEU A C 1
ATOM 766 O O . LEU A 1 98 ? -12.837 1.799 1.966 1.00 97.75 98 LEU A O 1
ATOM 770 N N . TYR A 1 99 ? -11.237 3.190 2.711 1.00 97.50 99 TYR A N 1
ATOM 771 C CA . TYR A 1 99 ? -11.829 4.454 2.293 1.00 97.50 99 TYR A CA 1
ATOM 772 C C . TYR A 1 99 ? -10.962 5.106 1.216 1.00 97.50 99 TYR A C 1
ATOM 774 O O . TYR A 1 99 ? -9.778 5.374 1.416 1.00 97.50 99 TYR A O 1
ATOM 782 N N . ARG A 1 100 ? -11.565 5.400 0.063 1.00 96.31 100 ARG A N 1
ATOM 783 C CA . ARG A 1 100 ? -10.948 6.201 -1.003 1.00 96.31 100 ARG A CA 1
ATOM 784 C C . ARG A 1 100 ? -11.288 7.669 -0.763 1.00 96.31 100 ARG A C 1
ATOM 786 O O . ARG A 1 100 ? -12.438 8.063 -0.922 1.00 96.31 100 ARG A O 1
ATOM 793 N N . LEU A 1 101 ? -10.292 8.450 -0.363 1.00 96.19 101 LEU A N 1
ATOM 794 C CA . LEU A 1 101 ? -10.425 9.861 0.009 1.00 96.19 101 LEU A CA 1
ATOM 795 C C . LEU A 1 101 ? -10.226 10.799 -1.185 1.00 96.19 101 LEU A C 1
ATOM 797 O O . LEU A 1 101 ? -10.894 11.823 -1.280 1.00 96.19 101 LEU A O 1
ATOM 801 N N . SER A 1 102 ? -9.316 10.450 -2.097 1.00 96.44 102 SER A N 1
ATOM 802 C CA . SER A 1 102 ? -9.045 11.233 -3.305 1.00 96.44 102 SER A CA 1
ATOM 803 C C . SER A 1 102 ? -8.735 10.324 -4.485 1.00 96.44 102 SER A C 1
ATOM 805 O O . SER A 1 102 ? -7.990 9.350 -4.351 1.00 96.44 102 SER A O 1
ATOM 807 N N . SER A 1 103 ? -9.323 10.652 -5.636 1.00 95.62 103 SER A N 1
ATOM 808 C CA . SER A 1 103 ? -9.083 9.953 -6.894 1.00 95.62 103 SER A CA 1
ATOM 809 C C . SER A 1 103 ? -7.888 10.566 -7.628 1.00 95.62 103 SER A C 1
ATOM 811 O O . SER A 1 103 ? -7.909 11.777 -7.888 1.00 95.62 103 SER A O 1
ATOM 813 N N . PRO A 1 104 ? -6.903 9.754 -8.053 1.00 95.06 104 PRO A N 1
ATOM 814 C CA . PRO A 1 104 ? -5.803 10.233 -8.886 1.00 95.06 104 PRO A CA 1
ATOM 815 C C . PRO A 1 104 ? -6.265 10.578 -10.316 1.00 95.06 104 PRO A C 1
ATOM 817 O O . PRO A 1 104 ? -5.540 11.219 -11.065 1.00 95.06 104 PRO A O 1
ATOM 820 N N . TYR A 1 105 ? -7.488 10.196 -10.711 1.00 94.56 10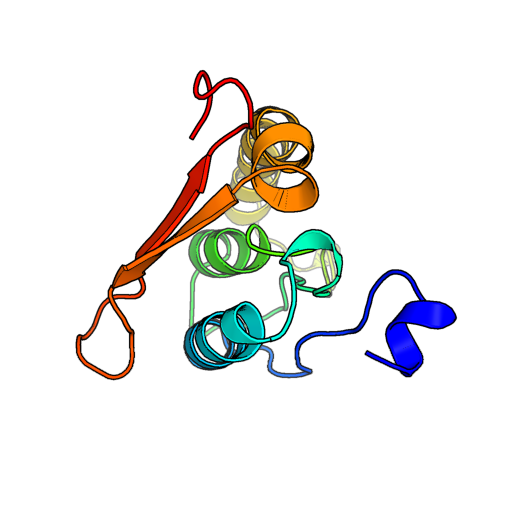5 TYR A N 1
ATOM 821 C CA . TYR A 1 105 ? -8.071 10.556 -12.013 1.00 94.56 105 TYR A CA 1
ATOM 822 C C . TYR A 1 105 ? -8.720 11.945 -12.032 1.00 94.56 105 TYR A C 1
ATOM 824 O O . TYR A 1 105 ? -8.976 12.493 -13.100 1.00 94.56 105 TYR A O 1
ATOM 832 N N . GLN A 1 106 ? -9.049 12.490 -10.860 1.00 94.06 106 GLN A N 1
ATOM 833 C CA . GLN A 1 106 ? -9.744 13.777 -10.721 1.00 94.06 106 GLN A CA 1
ATOM 834 C C . GLN A 1 106 ? -8.869 14.842 -10.053 1.00 94.06 106 GLN A C 1
ATOM 836 O O . GLN A 1 106 ? -9.238 16.013 -10.017 1.00 94.06 106 GLN A O 1
ATOM 841 N N . SER A 1 107 ? -7.725 14.441 -9.506 1.00 92.62 107 SER A N 1
ATOM 842 C CA . SER A 1 107 ? -6.791 15.305 -8.797 1.00 92.62 107 SER A CA 1
ATOM 843 C C . SER A 1 107 ? -5.362 14.798 -8.976 1.00 92.62 107 SER A C 1
ATOM 845 O O . SER A 1 107 ? -5.153 13.660 -9.382 1.00 92.62 107 SER A O 1
ATOM 847 N N . ASN A 1 108 ? -4.379 15.604 -8.581 1.00 92.75 108 ASN A N 1
ATOM 848 C CA . ASN A 1 108 ? -2.971 15.195 -8.566 1.00 92.75 108 ASN A CA 1
ATOM 849 C C . ASN A 1 108 ? -2.592 14.368 -7.321 1.00 92.75 108 ASN A C 1
ATOM 851 O O . ASN A 1 108 ? -1.409 14.179 -7.048 1.00 92.75 108 ASN A O 1
ATOM 855 N N . TYR A 1 109 ? -3.576 13.917 -6.535 1.00 92.50 109 TYR A N 1
ATOM 856 C CA . TYR A 1 109 ? -3.351 13.228 -5.269 1.00 92.50 109 TYR A CA 1
ATOM 857 C C . TYR A 1 109 ? -4.119 11.909 -5.211 1.00 92.50 109 TYR A C 1
ATOM 859 O O . TYR A 1 109 ? -5.338 11.867 -5.402 1.00 92.50 109 TYR A O 1
ATOM 867 N N . LEU A 1 110 ? -3.415 10.840 -4.841 1.00 95.00 110 LEU A N 1
ATOM 868 C CA . LEU A 1 110 ? -4.040 9.615 -4.357 1.00 95.00 110 LEU A CA 1
ATOM 869 C C . LEU A 1 110 ? -4.254 9.732 -2.845 1.00 95.00 110 LEU A C 1
ATOM 871 O O . LEU A 1 110 ? -3.302 9.939 -2.096 1.00 95.00 110 LEU A O 1
ATOM 875 N N . GLY A 1 111 ? -5.499 9.570 -2.401 1.00 95.69 111 GLY A N 1
ATOM 876 C CA . GLY A 1 111 ? -5.843 9.530 -0.983 1.00 95.69 111 GLY A CA 1
ATOM 877 C C . GLY A 1 111 ? -6.593 8.249 -0.663 1.00 95.69 111 GLY A C 1
ATOM 878 O O . GLY A 1 111 ? -7.693 8.040 -1.175 1.00 95.69 111 GLY A O 1
ATOM 879 N N . MET A 1 112 ? -6.022 7.406 0.190 1.00 96.31 112 MET A N 1
ATOM 880 C CA . MET A 1 112 ? -6.640 6.176 0.684 1.00 96.31 112 MET A CA 1
ATOM 881 C C . MET A 1 112 ? -6.345 6.032 2.177 1.00 96.31 112 MET A C 1
ATOM 883 O O . MET A 1 112 ? -5.263 6.396 2.628 1.00 96.31 112 MET A O 1
ATOM 887 N N . ALA A 1 113 ? -7.304 5.509 2.931 1.00 97.19 113 ALA A N 1
ATOM 888 C CA . ALA A 1 113 ? -7.155 5.206 4.349 1.00 97.19 113 ALA A CA 1
ATOM 889 C C . ALA A 1 113 ? -7.799 3.856 4.650 1.00 97.19 113 ALA A C 1
ATOM 891 O O . ALA A 1 113 ? -8.828 3.527 4.060 1.00 97.19 113 ALA A O 1
ATOM 892 N N . CYS A 1 114 ? -7.212 3.086 5.562 1.00 97.62 114 CYS A N 1
ATOM 893 C CA . CYS A 1 114 ? -7.770 1.809 5.986 1.00 97.62 114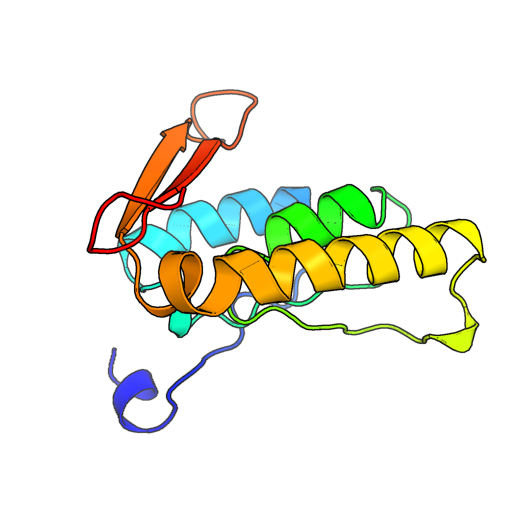 CYS A CA 1
ATOM 894 C C . CYS A 1 114 ? -7.993 1.832 7.490 1.00 97.62 114 CYS A C 1
ATOM 896 O O . CYS A 1 114 ? -7.061 2.092 8.237 1.00 97.62 114 CYS A O 1
ATOM 898 N N . VAL A 1 115 ? -9.213 1.552 7.933 1.00 98.12 115 VAL A N 1
ATOM 899 C CA . VAL A 1 115 ? -9.597 1.671 9.344 1.00 98.12 115 VAL A CA 1
ATOM 900 C C . VAL A 1 115 ? -9.866 0.286 9.915 1.00 98.12 115 VAL A C 1
ATOM 902 O O . VAL A 1 115 ? -10.539 -0.525 9.278 1.00 98.12 115 VAL A O 1
ATOM 905 N N . SER A 1 116 ? -9.357 -0.003 11.113 1.00 98.00 116 SER A N 1
ATOM 906 C CA . SER A 1 116 ? -9.650 -1.261 11.804 1.00 98.00 116 SER A CA 1
ATOM 907 C C . SER A 1 116 ? -11.147 -1.392 12.101 1.00 98.00 116 SER A C 1
ATOM 909 O O . SER A 1 116 ? -11.860 -0.403 12.281 1.00 98.00 116 SER A O 1
ATOM 911 N N . LYS A 1 117 ? -11.646 -2.627 12.208 1.00 96.75 117 LYS A N 1
ATOM 912 C CA . LYS A 1 117 ? -13.077 -2.889 12.462 1.00 96.75 117 LYS A CA 1
ATOM 913 C C . LYS A 1 117 ? -13.596 -2.292 13.771 1.00 96.75 117 LYS A C 1
ATOM 915 O O . LYS A 1 117 ? -14.770 -1.948 13.861 1.00 96.75 117 LYS A O 1
ATOM 920 N N . ASP A 1 118 ? -12.731 -2.159 14.772 1.00 96.62 118 ASP A N 1
ATOM 921 C CA . ASP A 1 118 ? -13.043 -1.513 16.050 1.00 96.62 118 ASP A CA 1
ATOM 922 C C . ASP A 1 118 ? -12.833 0.012 16.039 1.00 96.62 118 ASP A C 1
ATOM 924 O O . ASP A 1 118 ? -13.033 0.660 17.066 1.00 96.62 118 ASP A O 1
ATOM 928 N N . GLN A 1 119 ? -12.433 0.576 14.893 1.00 95.94 119 GLN A N 1
ATOM 929 C CA . GLN A 1 119 ? -12.181 1.999 14.652 1.00 95.94 119 GLN A CA 1
ATOM 930 C C . GLN A 1 119 ? -11.113 2.630 15.557 1.00 95.94 119 GLN A C 1
ATOM 932 O O . GLN A 1 119 ? -11.069 3.851 15.709 1.00 95.94 119 GLN A O 1
ATOM 937 N N . LYS A 1 120 ? -10.232 1.823 16.161 1.00 96.50 120 LYS A N 1
ATOM 938 C CA . LYS A 1 120 ? -9.147 2.322 17.025 1.00 96.50 120 LYS A CA 1
ATOM 939 C C . LYS A 1 120 ? -7.848 2.603 16.282 1.00 96.50 120 LYS A C 1
ATOM 941 O O . LYS A 1 120 ? -6.988 3.293 16.827 1.00 96.50 120 LYS A O 1
ATOM 946 N N . LYS A 1 121 ? -7.686 2.059 15.076 1.00 95.12 121 LYS A N 1
ATOM 947 C CA . LYS A 1 121 ? -6.511 2.254 14.224 1.00 95.12 121 LYS A CA 1
ATOM 948 C C . LYS A 1 121 ? -6.952 2.696 12.831 1.00 95.12 121 LYS A C 1
ATOM 950 O O . LYS A 1 121 ? -7.962 2.209 12.322 1.00 95.12 121 LYS A O 1
ATOM 955 N N . ALA A 1 122 ? -6.185 3.598 12.234 1.00 93.19 122 ALA A N 1
ATOM 956 C CA . ALA A 1 122 ? -6.327 4.070 10.862 1.00 93.19 122 ALA A CA 1
ATOM 957 C C . ALA A 1 122 ? -4.940 4.343 10.273 1.00 93.19 122 ALA A C 1
ATOM 959 O O . ALA A 1 122 ? -4.048 4.694 11.082 1.00 93.19 122 ALA A O 1
#

Mean predicted aligned error: 3.19 Å

Foldseek 3Di:
DVVCVVPVADEQDPDQDLLVLLQSLVVVVVVDAQARYQQEHEDDPPDDSLSSLVSSLLHNYYYDYDPVPDDPVSVVVVVVSVVVCVVDSVFFRNAWDKDFPDHVVVDVDTDIGTAGPVRPRD

Nearest PDB structures (foldseek):
  8k7v-assembly1_B  TM=9.284E-01  e=4.717E-09  Blautia pseudococcoides
  8k7v-assembly1_D  TM=9.293E-01  e=3.836E-08  Blautia pseudococcoides
  8k7v-assembly1_A  TM=9.246E-01  e=6.068E-08  Blautia pseudococcoides
  8k1a-assembly1_D  TM=9.307E-01  e=7.886E-08  Blautia pseudococcoides
  8k7u-assembly1_A  TM=9.225E-01  e=3.120E-07  Blautia pseudococcoides